Protein AF-E9IXX9-F1 (afdb_monomer)

Radius of gyration: 30.12 Å; Cα contacts (8 Å, |Δi|>4): 34; chains: 1; bounding box: 63×57×82 Å

Mean predicted aligned error: 17.31 Å

Foldseek 3Di:
DDDDDDPDPDPDDDDDDDDDDDDDDDDDDPDPPPPPPVVPPPPPPLVVLVVLLVVLVVVLVVLVVCQVPPPDDCPRDPVRVVVCVVVVVVSVVSVVLSVLSVVVSVCVVVVVDDPPDPPSVVVND

Nearest PDB structures (foldseek):
  5luf-assembly1_z  TM=9.118E-01  e=6.890E-06  Bos taurus
  1occ-assembly1_P  TM=9.118E-01  e=6.890E-06  Bos taurus
  8ugj-assembly1_4C  TM=9.096E-01  e=1.529E-05  Sus scrofa
  5j7y-assembly1_BC  TM=8.525E-01  e=5.732E-06  Ovis aries
  8iuj-assemb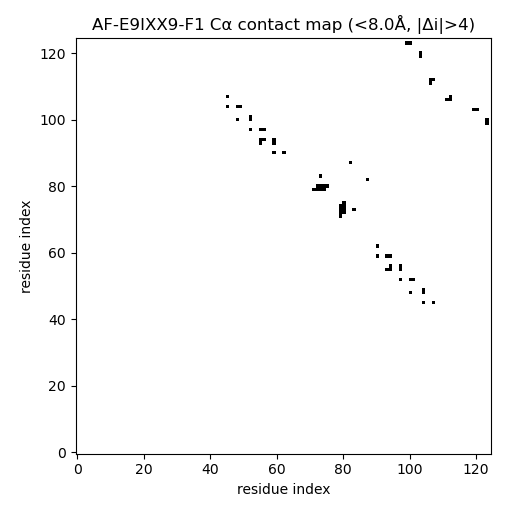ly1_4A  TM=8.558E-01  e=9.230E-02  Euglena gracilis

Secondary structure (DSSP, 8-state):
--------TT----------------------------TT--SHHHHHHHHHHHHHHHHHHHHHHHHHH-SS-TTS-HHHHHHHHHHHHHHHHHHHHHHHHHHHHHHHHTT---TT--HHHHTT-

Structure (mmCIF, N/CA/C/O backbone):
data_AF-E9IXX9-F1
#
_entry.id   AF-E9IXX9-F1
#
loop_
_atom_site.group_PDB
_atom_site.id
_atom_site.type_symbol
_atom_site.label_atom_id
_atom_site.label_alt_id
_atom_site.label_comp_id
_atom_site.label_asym_id
_atom_site.label_entity_id
_atom_site.label_seq_id
_atom_site.pdbx_PDB_ins_code
_atom_site.Cartn_x
_atom_site.Cartn_y
_atom_site.Cartn_z
_atom_site.occupancy
_atom_site.B_iso_or_equiv
_atom_site.auth_seq_id
_atom_site.auth_comp_id
_atom_site.auth_asym_id
_atom_site.auth_atom_id
_atom_site.pdbx_PDB_model_num
ATOM 1 N N . THR A 1 1 ? -45.492 49.764 41.442 1.00 34.75 1 THR A N 1
ATOM 2 C CA . THR A 1 1 ? -44.739 50.098 40.215 1.00 34.75 1 THR A CA 1
ATOM 3 C C . THR A 1 1 ? -43.993 48.858 39.768 1.00 34.75 1 THR A C 1
ATOM 5 O O . THR A 1 1 ? -43.481 48.141 40.615 1.00 34.75 1 THR A O 1
ATOM 8 N N . ILE A 1 2 ? -44.082 48.536 38.481 1.00 40.97 2 ILE A N 1
ATOM 9 C CA . ILE A 1 2 ? -43.736 47.249 37.852 1.00 40.97 2 ILE A CA 1
ATOM 10 C C . ILE A 1 2 ? -42.219 46.992 37.861 1.00 40.97 2 ILE A C 1
ATOM 12 O O . ILE A 1 2 ? -41.486 47.908 37.514 1.00 40.97 2 ILE A O 1
ATOM 16 N N . GLN A 1 3 ? -41.789 45.755 38.173 1.00 33.97 3 GLN A N 1
ATOM 17 C CA . GLN A 1 3 ? -40.822 44.944 37.391 1.00 33.97 3 GLN A CA 1
ATOM 18 C C . GLN A 1 3 ? -40.508 43.590 38.079 1.00 33.97 3 GLN A C 1
ATOM 20 O O . GLN A 1 3 ? -39.839 43.536 39.103 1.00 33.97 3 GLN A O 1
ATOM 25 N N . GLN A 1 4 ? -40.961 42.479 37.484 1.00 44.53 4 GLN A N 1
ATOM 26 C CA . GLN A 1 4 ? -40.180 41.222 37.412 1.00 44.53 4 GLN A CA 1
ATOM 27 C C . GLN A 1 4 ? -39.147 41.382 36.266 1.00 44.53 4 GLN A C 1
ATOM 29 O O . GLN A 1 4 ? -39.418 42.240 35.417 1.00 44.53 4 GLN A O 1
ATOM 34 N N . PRO A 1 5 ? -38.030 40.612 36.133 1.00 49.41 5 PRO A N 1
ATOM 35 C CA . PRO A 1 5 ? -37.847 39.171 36.436 1.00 49.41 5 PRO A CA 1
ATOM 36 C C . PRO A 1 5 ? -36.407 38.846 36.984 1.00 49.41 5 PRO A C 1
ATOM 38 O O . PRO A 1 5 ? -35.679 39.767 37.321 1.00 49.41 5 PRO A O 1
ATOM 41 N N . ASN A 1 6 ? -35.871 37.639 37.237 1.00 37.00 6 ASN A N 1
ATOM 42 C CA . ASN A 1 6 ? -35.725 36.410 36.445 1.00 37.00 6 ASN A CA 1
ATOM 43 C C . ASN A 1 6 ? -35.180 35.251 37.328 1.00 37.00 6 ASN A C 1
ATOM 45 O O . ASN A 1 6 ? -34.378 35.448 38.242 1.00 37.00 6 ASN A O 1
ATOM 49 N N . LEU A 1 7 ? -35.596 34.029 36.988 1.00 45.44 7 LEU A N 1
ATOM 50 C CA . LEU A 1 7 ? -35.372 32.736 37.654 1.00 45.44 7 LEU A CA 1
ATOM 51 C C . LEU A 1 7 ? -33.940 32.160 37.513 1.00 45.44 7 LEU A C 1
ATOM 53 O O . LEU A 1 7 ? -33.743 31.180 36.799 1.00 45.44 7 LEU A O 1
ATOM 57 N N . TYR A 1 8 ? -32.931 32.719 38.188 1.00 35.81 8 TYR A N 1
ATOM 58 C CA . TYR A 1 8 ? -31.561 32.157 38.132 1.00 35.81 8 TYR A CA 1
ATOM 59 C C . TYR A 1 8 ? -30.944 31.796 39.494 1.00 35.81 8 TYR A C 1
ATOM 61 O O . TYR A 1 8 ? -30.097 30.912 39.582 1.00 35.81 8 TYR A O 1
ATOM 69 N N . ASN A 1 9 ? -31.402 32.401 40.589 1.00 33.81 9 ASN A N 1
ATOM 70 C CA . ASN A 1 9 ? -30.674 32.346 41.864 1.00 33.81 9 ASN A CA 1
ATOM 71 C C . ASN A 1 9 ? -31.101 31.228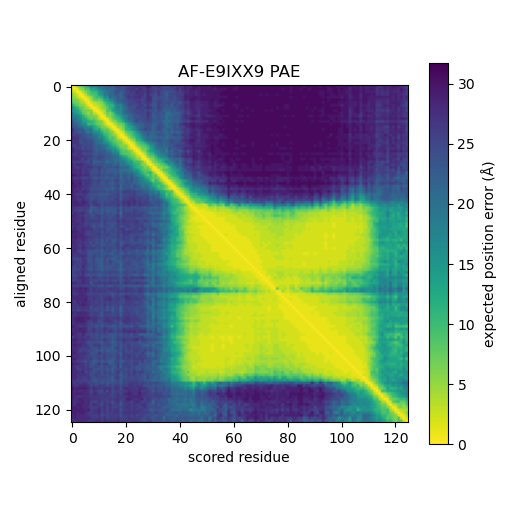 42.837 1.00 33.81 9 ASN A C 1
ATOM 73 O O . ASN A 1 9 ? -30.768 31.300 44.015 1.00 33.81 9 ASN A O 1
ATOM 77 N N . GLN A 1 10 ? -31.819 30.191 42.390 1.00 48.50 10 GLN A N 1
ATOM 78 C CA . GLN A 1 10 ? -32.361 29.151 43.290 1.00 48.50 10 GLN A CA 1
ATOM 79 C C . GLN A 1 10 ? -31.739 27.748 43.168 1.00 48.50 10 GLN A C 1
ATOM 81 O O . GLN A 1 10 ? -32.217 26.827 43.821 1.00 48.50 10 GLN A O 1
ATOM 86 N N . MET A 1 11 ? -30.658 27.551 42.405 1.00 48.88 11 MET A N 1
ATOM 87 C CA . MET A 1 11 ? -30.049 26.219 42.222 1.00 48.88 11 MET A CA 1
ATOM 88 C C . MET A 1 11 ? -28.586 26.121 42.683 1.00 48.88 11 MET A C 1
ATOM 90 O O . MET A 1 11 ? -27.713 25.761 41.899 1.00 48.88 11 MET A O 1
ATOM 94 N N . ILE A 1 12 ? -28.302 26.376 43.967 1.00 43.22 12 ILE A N 1
ATOM 95 C CA . ILE A 1 12 ? -27.054 25.898 44.596 1.00 43.22 12 ILE A CA 1
ATOM 96 C C . ILE A 1 12 ? -27.379 25.240 45.952 1.00 43.22 12 ILE A C 1
ATOM 98 O O . ILE A 1 12 ? -27.876 25.927 46.846 1.00 43.22 12 ILE A O 1
ATOM 102 N N . PRO A 1 13 ? -27.126 23.926 46.129 1.00 37.88 13 PRO A N 1
ATOM 103 C CA . PRO A 1 13 ? -27.402 23.229 47.378 1.00 37.88 13 PRO A CA 1
ATOM 104 C C . PRO A 1 13 ? -26.349 23.518 48.459 1.00 37.88 13 PRO A C 1
ATOM 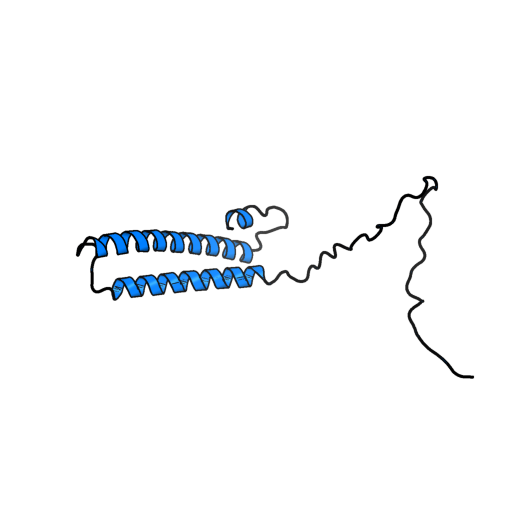106 O O . PRO A 1 13 ? -25.145 23.591 48.211 1.00 37.88 13 PRO A O 1
ATOM 109 N N . GLN A 1 14 ? -26.863 23.651 49.679 1.00 48.88 14 GLN A N 1
ATOM 110 C CA . GLN A 1 14 ? -26.166 23.794 50.953 1.00 48.88 14 GLN A CA 1
ATOM 111 C C . GLN A 1 14 ? -25.359 22.527 51.269 1.00 48.88 14 GLN A C 1
ATOM 113 O O . GLN A 1 14 ? -25.949 21.508 51.605 1.00 48.88 14 GLN A O 1
ATOM 118 N N . ASN A 1 15 ? -24.029 22.570 51.188 1.00 34.22 15 ASN A N 1
ATOM 119 C CA . ASN A 1 15 ? -23.185 21.662 51.970 1.00 34.22 15 ASN A CA 1
ATOM 120 C C . ASN A 1 15 ? -21.778 22.242 52.122 1.00 34.22 15 ASN A C 1
ATOM 122 O O . ASN A 1 15 ? -20.873 22.014 51.322 1.00 34.22 15 ASN A O 1
ATOM 126 N N . LYS A 1 16 ? -21.622 23.043 53.174 1.00 50.00 16 LYS A N 1
ATOM 127 C CA . LYS A 1 16 ? -20.370 23.656 53.603 1.00 50.00 16 LYS A CA 1
ATOM 128 C C . LYS A 1 16 ? -20.252 23.391 55.097 1.00 50.00 16 LYS A C 1
ATOM 130 O O . LYS A 1 16 ? -20.886 24.118 55.842 1.00 50.00 16 LYS A O 1
ATOM 135 N N . LEU A 1 17 ? -19.517 22.354 55.517 1.00 50.91 17 LEU A N 1
ATOM 136 C CA . LEU A 1 17 ? -19.014 22.186 56.897 1.00 50.91 17 LEU A CA 1
ATOM 137 C C . LEU A 1 17 ? -18.152 20.913 57.030 1.00 50.91 17 LEU A C 1
ATOM 139 O O . LEU A 1 17 ? -18.606 19.916 57.573 1.00 50.91 17 LEU A O 1
ATOM 143 N N . PHE A 1 18 ? -16.908 20.944 56.536 1.00 47.81 18 PHE A N 1
ATOM 144 C CA . PHE A 1 18 ? -15.771 20.282 57.204 1.00 47.81 18 PHE A CA 1
ATOM 145 C C . PHE A 1 18 ? -14.441 20.725 56.572 1.00 47.81 18 PHE A C 1
ATOM 147 O O . PHE A 1 18 ? -13.931 20.083 55.664 1.00 47.81 18 PHE A O 1
ATOM 154 N N . TYR A 1 19 ? -13.881 21.845 57.030 1.00 33.19 19 TYR A N 1
ATOM 155 C CA . TYR A 1 19 ? -12.454 22.146 56.867 1.00 33.19 19 TYR A CA 1
ATOM 156 C C . TYR A 1 19 ? -12.005 22.969 58.080 1.00 33.19 19 TYR A C 1
ATOM 158 O O . TYR A 1 19 ? -12.570 24.043 58.299 1.00 33.19 19 TYR A O 1
ATOM 166 N N . PRO A 1 20 ? -11.037 22.496 58.887 1.00 43.47 20 PRO A N 1
ATOM 167 C CA . PRO A 1 20 ? -10.455 23.318 59.929 1.00 43.47 20 PRO A CA 1
ATOM 168 C C . PRO A 1 20 ? -9.571 24.393 59.291 1.00 43.47 20 PRO A C 1
ATOM 170 O O . PRO A 1 20 ? -8.760 24.146 58.399 1.00 43.47 20 PRO A O 1
ATOM 173 N N . SER A 1 21 ? -9.796 25.610 59.757 1.00 54.62 21 SER A N 1
ATOM 174 C CA . SER A 1 21 ? -9.050 26.829 59.492 1.00 54.62 21 SER A CA 1
ATOM 175 C C . SER A 1 21 ? -7.608 26.728 59.991 1.00 54.62 21 SER A C 1
ATOM 177 O O . SER A 1 21 ? -7.405 26.293 61.123 1.00 54.62 21 SER A O 1
ATOM 179 N N . ASN A 1 22 ? -6.645 27.152 59.157 1.00 46.78 22 ASN A N 1
ATOM 180 C CA . ASN A 1 22 ? -5.549 28.091 59.481 1.00 46.78 22 ASN A CA 1
ATOM 181 C C . ASN A 1 22 ? -4.349 27.915 58.529 1.00 46.78 22 ASN A C 1
ATOM 183 O O . ASN A 1 22 ? -3.439 27.172 58.855 1.00 46.78 22 ASN A O 1
ATOM 187 N N . HIS A 1 23 ? -4.304 28.637 57.401 1.00 48.97 23 HIS A N 1
ATOM 188 C CA . HIS A 1 23 ? -3.046 29.110 56.791 1.00 48.97 23 HIS A CA 1
ATOM 189 C C . HIS A 1 23 ? -3.316 30.337 55.889 1.00 48.97 23 HIS A C 1
ATOM 191 O O . HIS A 1 23 ? -4.369 30.391 55.247 1.00 48.97 23 HIS A O 1
ATOM 197 N N . PRO A 1 24 ? -2.419 31.346 55.871 1.00 42.88 24 PRO A N 1
ATOM 198 C CA . PRO A 1 24 ? -2.662 32.638 55.237 1.00 42.88 24 PRO A CA 1
ATOM 199 C C . PRO A 1 24 ? -2.454 32.628 53.714 1.00 42.88 24 PRO A C 1
ATOM 201 O O . PRO A 1 24 ? -1.674 31.863 53.156 1.00 42.88 24 PRO A O 1
ATOM 204 N N . MET A 1 25 ? -3.194 33.537 53.082 1.00 52.12 25 MET A N 1
ATOM 205 C CA . MET A 1 25 ? -3.302 33.846 51.657 1.00 52.12 25 MET A CA 1
ATOM 206 C C . MET A 1 25 ? -1.965 34.047 50.924 1.00 52.12 25 MET A C 1
ATOM 208 O O . MET A 1 25 ? -1.229 34.976 51.240 1.00 52.12 25 MET A O 1
ATOM 212 N N . HIS A 1 26 ? -1.757 33.300 49.834 1.00 44.16 26 HIS A N 1
ATOM 213 C CA . HIS A 1 26 ? -0.948 33.737 48.691 1.00 44.16 26 HIS A CA 1
ATOM 214 C C . HIS A 1 26 ? -1.636 33.366 47.361 1.00 44.16 26 HIS A C 1
ATOM 216 O O . HIS A 1 26 ? -1.586 32.224 46.922 1.00 44.16 26 HIS A O 1
ATOM 222 N N . SER A 1 27 ? -2.196 34.393 46.706 1.00 41.78 27 SER A N 1
ATOM 223 C CA . SER A 1 27 ? -2.367 34.590 45.246 1.00 41.78 27 SER A CA 1
ATOM 224 C C . SER A 1 27 ? -3.249 33.647 44.385 1.00 41.78 27 SER A C 1
ATOM 226 O O . SER A 1 27 ? -3.441 32.475 44.695 1.00 41.78 27 SER A O 1
ATOM 228 N N . PRO A 1 28 ? -3.838 34.178 43.287 1.00 55.31 28 PRO A N 1
ATOM 229 C CA . PRO A 1 28 ? -5.114 33.723 42.743 1.00 55.31 28 PRO A CA 1
ATOM 230 C C . PRO A 1 28 ? -4.944 32.883 41.471 1.00 55.31 28 PRO A C 1
ATOM 232 O O . PRO A 1 28 ? -4.630 33.416 40.412 1.00 55.31 28 PRO A O 1
ATOM 235 N N . LEU A 1 29 ? -5.215 31.578 41.539 1.00 50.31 29 LEU A N 1
ATOM 236 C CA . LEU A 1 29 ? -5.518 30.782 40.340 1.00 50.31 29 LEU A CA 1
ATOM 237 C C . LEU A 1 29 ? -6.295 29.504 40.688 1.00 50.31 29 LEU A C 1
ATOM 239 O O . LEU A 1 29 ? -5.976 28.398 40.267 1.00 50.31 29 LEU A O 1
ATOM 243 N N . TYR A 1 30 ? -7.364 29.667 41.468 1.00 52.22 30 TYR A N 1
ATOM 244 C CA . TYR A 1 30 ? -8.403 28.651 41.613 1.00 52.22 30 TYR A CA 1
ATOM 245 C C . TYR A 1 30 ? -9.353 28.730 40.418 1.00 52.22 30 TYR A C 1
ATOM 247 O O . TYR A 1 30 ? -10.460 29.253 40.509 1.00 52.22 30 TYR A O 1
ATOM 255 N N . ILE A 1 31 ? -8.924 28.186 39.288 1.00 57.00 31 ILE A N 1
ATOM 256 C CA . ILE A 1 31 ? -9.865 27.572 38.359 1.00 57.00 31 ILE A CA 1
ATOM 257 C C . ILE A 1 31 ? -9.445 26.108 38.331 1.00 57.00 31 ILE A C 1
ATOM 259 O O . ILE A 1 31 ? -8.475 25.784 37.645 1.00 57.00 31 ILE A O 1
ATOM 263 N N . PRO A 1 32 ? -10.118 25.188 39.050 1.00 48.31 32 PRO A N 1
ATOM 264 C CA . PRO A 1 32 ? -10.102 23.812 38.608 1.00 48.31 32 PRO A CA 1
ATOM 265 C C . PRO A 1 32 ? -10.834 23.854 37.272 1.00 48.31 32 PRO A C 1
ATOM 267 O O . PRO A 1 32 ? -12.064 23.818 37.211 1.00 48.31 32 PRO A O 1
ATOM 270 N N . MET A 1 33 ? -10.071 24.067 36.197 1.00 45.03 33 MET A N 1
ATOM 271 C CA . MET A 1 33 ? -10.548 23.888 34.846 1.00 45.03 33 MET A CA 1
ATOM 272 C C . MET A 1 33 ? -11.022 22.457 34.851 1.00 45.03 33 MET A C 1
ATOM 274 O O . MET A 1 33 ? -10.222 21.526 34.910 1.00 45.03 33 MET A O 1
ATOM 278 N N . MET A 1 34 ? -12.344 22.326 34.912 1.00 48.12 34 MET A N 1
ATOM 279 C CA . MET A 1 34 ? -13.052 21.113 34.619 1.00 48.12 34 MET A CA 1
ATOM 280 C C . MET A 1 34 ? -12.384 20.550 33.373 1.00 48.12 34 MET A C 1
ATOM 282 O O . MET A 1 34 ? -12.688 20.955 32.248 1.00 48.12 34 MET A O 1
ATOM 286 N N . THR A 1 35 ? -11.517 19.564 33.562 1.00 48.91 35 THR A N 1
ATOM 287 C CA . THR A 1 35 ? -11.389 18.451 32.647 1.00 48.91 35 THR A CA 1
ATOM 288 C C . THR A 1 35 ? -12.762 17.797 32.651 1.00 48.91 35 THR A C 1
ATOM 290 O O . THR A 1 35 ? -12.996 16.735 33.221 1.00 48.91 35 THR A O 1
ATOM 293 N N . ARG A 1 36 ? -13.721 18.465 31.991 1.00 51.12 36 ARG A N 1
ATOM 294 C CA . ARG A 1 36 ? -14.812 17.789 31.328 1.00 51.12 36 ARG A CA 1
ATOM 295 C C . ARG A 1 36 ? -14.104 16.820 30.404 1.00 51.12 36 ARG A C 1
ATOM 297 O O . ARG A 1 36 ? -13.727 17.154 29.284 1.00 51.12 36 ARG A O 1
ATOM 304 N N . CYS A 1 37 ? -13.923 15.606 30.904 1.00 51.44 37 CYS A N 1
ATOM 305 C CA . CYS A 1 37 ? -13.952 14.423 30.085 1.00 51.44 37 CYS A CA 1
ATOM 306 C C . CYS A 1 37 ? -15.276 14.516 29.326 1.00 51.44 37 CYS A C 1
ATOM 308 O O . CYS A 1 37 ? -16.333 14.174 29.847 1.00 51.44 37 CYS A O 1
ATOM 310 N N . ASN A 1 38 ? -15.239 15.146 28.153 1.00 39.22 38 ASN A N 1
ATOM 311 C CA . ASN A 1 38 ? -16.350 15.179 27.233 1.00 39.22 38 ASN A CA 1
ATOM 312 C C . ASN A 1 38 ? -16.391 13.788 26.593 1.00 39.22 38 ASN A C 1
ATOM 314 O O . ASN A 1 38 ? -15.558 13.505 25.728 1.00 39.22 38 ASN A O 1
ATOM 318 N N . PRO A 1 39 ? -17.323 12.893 26.966 1.00 55.12 39 PRO A N 1
ATOM 319 C CA . PRO A 1 39 ? -17.307 11.532 26.449 1.00 55.12 39 PRO A CA 1
ATOM 320 C C . PRO A 1 39 ? -17.869 11.461 25.016 1.00 55.12 39 PRO A C 1
ATOM 322 O O . PRO A 1 39 ? -17.994 10.374 24.458 1.00 55.12 39 PRO A O 1
ATOM 325 N N . ARG A 1 40 ? -18.229 12.595 24.390 1.00 56.06 40 ARG A N 1
ATOM 326 C CA . ARG A 1 40 ? -19.022 12.651 23.148 1.00 56.06 40 ARG A CA 1
ATOM 327 C C . ARG A 1 40 ? -18.245 12.757 21.831 1.00 56.06 40 ARG A C 1
ATOM 329 O O . ARG A 1 40 ? -18.857 13.040 20.808 1.00 56.06 40 ARG A O 1
ATOM 336 N N . ILE A 1 41 ? -16.945 12.463 21.786 1.00 54.12 41 ILE A N 1
ATOM 337 C CA . ILE A 1 41 ? -16.193 12.424 20.510 1.00 54.12 41 ILE A CA 1
ATOM 338 C C . ILE A 1 41 ? -15.582 11.039 20.251 1.00 54.12 41 ILE A C 1
ATOM 340 O O . ILE A 1 41 ? -14.425 10.900 19.873 1.00 54.12 41 ILE A O 1
ATOM 344 N N . HIS A 1 42 ? -16.352 9.973 20.481 1.00 53.34 42 HIS A N 1
ATOM 345 C CA . HIS A 1 42 ? -15.871 8.590 20.328 1.00 53.34 42 HIS A CA 1
ATOM 346 C C . HIS A 1 42 ? -15.877 8.068 18.871 1.00 53.34 42 HIS A C 1
ATOM 348 O O . HIS A 1 42 ? -15.283 7.031 18.581 1.00 53.34 42 HIS A O 1
ATOM 354 N N . PHE A 1 43 ? -16.505 8.786 17.930 1.00 52.91 43 PHE A N 1
ATOM 355 C CA . PHE A 1 43 ? -16.705 8.332 16.544 1.00 52.91 43 PHE A CA 1
ATOM 356 C C . PHE A 1 43 ? -15.701 8.775 15.443 1.00 52.91 43 PHE A C 1
ATOM 358 O O . PHE A 1 43 ? -15.775 8.190 14.359 1.00 52.91 43 PHE A O 1
ATOM 365 N N . PRO A 1 44 ? -14.752 9.727 15.615 1.00 61.44 44 PRO A N 1
ATOM 366 C CA . PRO A 1 44 ? -13.927 10.192 14.492 1.00 61.44 44 PRO A CA 1
ATOM 367 C C . PRO A 1 44 ? -12.743 9.268 14.153 1.00 61.44 44 PRO A C 1
ATOM 369 O O . PRO A 1 44 ? -12.249 9.304 13.030 1.00 61.44 44 PRO A O 1
ATOM 372 N N . ARG A 1 45 ? -12.287 8.405 15.075 1.00 64.44 45 ARG A N 1
ATOM 373 C CA . ARG A 1 45 ? -11.098 7.555 14.845 1.00 64.44 45 ARG A CA 1
ATOM 374 C C . ARG A 1 45 ? -11.360 6.400 13.877 1.00 64.44 45 ARG A C 1
ATOM 376 O O . ARG A 1 45 ? -10.571 6.180 12.965 1.00 64.44 45 ARG A O 1
ATOM 383 N N . LYS A 1 46 ? -12.506 5.722 14.018 1.00 71.00 46 LYS A N 1
ATOM 384 C CA . LYS A 1 46 ? -12.911 4.622 13.122 1.00 71.00 46 LYS A CA 1
ATOM 385 C C . LYS A 1 46 ? -13.120 5.108 11.684 1.00 71.00 46 LYS A C 1
ATOM 387 O O . LYS A 1 46 ? -12.716 4.425 10.753 1.00 71.00 46 LYS A O 1
ATOM 392 N N . LYS A 1 47 ? -13.711 6.299 11.514 1.00 79.62 47 LYS A N 1
ATOM 393 C CA . LYS A 1 47 ? -13.967 6.906 10.197 1.00 79.62 47 LYS A CA 1
ATOM 394 C C . LYS A 1 47 ? -12.671 7.279 9.469 1.00 79.62 47 LYS A C 1
ATOM 396 O O . LYS A 1 47 ? -12.536 6.968 8.294 1.00 79.62 47 LYS A O 1
ATOM 401 N N . ARG A 1 48 ? -11.710 7.890 10.174 1.00 84.81 48 ARG A N 1
ATOM 402 C CA . ARG A 1 48 ? -10.400 8.251 9.605 1.00 84.81 48 ARG A CA 1
ATOM 403 C C . ARG A 1 48 ? -9.590 7.024 9.193 1.00 84.81 48 ARG A C 1
ATOM 405 O O . ARG A 1 48 ? -9.107 6.988 8.073 1.00 84.81 48 ARG A O 1
ATOM 412 N N . LEU A 1 49 ? -9.506 6.015 10.065 1.00 84.50 49 LEU A N 1
ATOM 413 C CA . LEU A 1 49 ? -8.786 4.774 9.764 1.00 84.50 49 LEU A CA 1
ATOM 414 C C . LEU A 1 49 ? -9.416 4.010 8.589 1.00 84.50 49 LEU A C 1
ATOM 416 O O . LEU A 1 49 ? -8.715 3.456 7.751 1.00 84.50 49 LEU A O 1
ATOM 420 N N . PHE A 1 50 ? -10.748 4.007 8.499 1.00 88.06 50 PHE A N 1
ATOM 421 C CA . PHE A 1 50 ? -11.435 3.424 7.351 1.00 88.06 50 PHE A CA 1
ATOM 422 C C . PHE A 1 50 ? -11.077 4.155 6.050 1.00 88.06 50 PHE A C 1
ATOM 424 O O . PHE A 1 50 ? -10.744 3.508 5.062 1.00 88.06 50 PHE A O 1
ATOM 431 N N . LEU A 1 51 ? -11.071 5.492 6.063 1.00 91.12 51 LEU A N 1
ATOM 432 C CA . LEU A 1 51 ? -10.701 6.292 4.895 1.00 91.12 51 LEU A CA 1
ATOM 433 C C . LEU A 1 51 ? -9.257 6.025 4.440 1.00 91.12 51 LEU A C 1
ATOM 435 O O . LEU A 1 51 ? -9.023 5.884 3.245 1.00 91.12 51 LEU A O 1
ATOM 439 N N . THR A 1 52 ? -8.300 5.910 5.369 1.00 92.69 52 THR A N 1
ATOM 440 C CA . THR A 1 52 ? -6.893 5.634 5.025 1.00 92.69 52 THR A CA 1
ATOM 441 C C . THR A 1 52 ? -6.703 4.254 4.401 1.00 92.69 52 THR A C 1
ATOM 443 O O . THR A 1 52 ? -5.903 4.113 3.484 1.00 92.69 52 THR A O 1
ATOM 446 N N . ILE A 1 53 ? -7.462 3.245 4.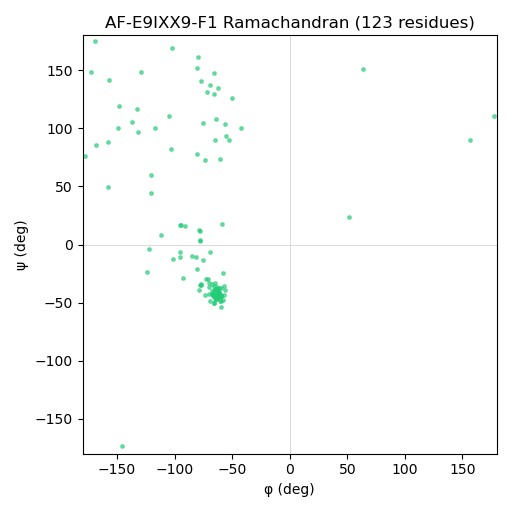847 1.00 93.81 53 ILE A N 1
ATOM 447 C CA . ILE A 1 53 ? -7.428 1.905 4.241 1.00 93.81 53 ILE A CA 1
ATOM 448 C C . ILE A 1 53 ? -7.951 1.959 2.802 1.00 93.81 53 ILE A C 1
ATOM 450 O O . ILE A 1 53 ? -7.299 1.439 1.902 1.00 93.81 53 ILE A O 1
ATOM 454 N N . ILE A 1 54 ? -9.091 2.622 2.570 1.00 95.12 54 ILE A N 1
ATOM 455 C CA . ILE A 1 54 ? -9.656 2.770 1.220 1.00 95.12 54 ILE A CA 1
ATOM 456 C C . ILE A 1 54 ? -8.679 3.501 0.296 1.00 95.12 54 ILE A C 1
ATOM 458 O O . ILE A 1 54 ? -8.459 3.057 -0.829 1.00 95.12 54 ILE A O 1
ATOM 462 N N . LEU A 1 55 ? -8.056 4.579 0.776 1.00 94.31 55 LEU A N 1
ATOM 463 C CA . LEU A 1 55 ? -7.097 5.340 -0.019 1.00 94.31 55 LEU A CA 1
ATOM 464 C C . LEU A 1 55 ? -5.845 4.521 -0.363 1.00 94.31 55 LEU A C 1
ATOM 466 O O . LEU A 1 55 ? -5.361 4.603 -1.486 1.00 94.31 55 LEU A O 1
ATOM 470 N N . GLY A 1 56 ? -5.345 3.697 0.561 1.00 95.00 56 GLY A N 1
ATOM 471 C CA . GLY A 1 56 ? -4.197 2.830 0.296 1.00 95.00 56 GLY A CA 1
ATOM 472 C C . GLY A 1 56 ? -4.505 1.682 -0.675 1.00 95.00 56 GLY A C 1
ATOM 473 O O . GLY A 1 56 ? -3.682 1.370 -1.536 1.00 95.00 56 GLY A O 1
ATOM 474 N N . ILE A 1 57 ? -5.710 1.102 -0.611 1.00 96.00 57 ILE A N 1
ATOM 475 C CA . ILE A 1 57 ? -6.176 0.132 -1.619 1.00 96.00 57 ILE A CA 1
ATOM 476 C C . ILE A 1 57 ? -6.271 0.813 -2.988 1.00 96.00 57 ILE A C 1
ATOM 478 O O . ILE A 1 57 ? -5.776 0.278 -3.975 1.00 96.00 57 ILE A O 1
ATOM 482 N N . TYR A 1 58 ? -6.856 2.012 -3.041 1.00 96.81 58 TYR A N 1
ATOM 483 C CA . TYR A 1 58 ? -6.977 2.787 -4.274 1.00 96.81 58 TYR A CA 1
ATOM 484 C C . TYR A 1 58 ? -5.610 3.120 -4.890 1.00 96.81 58 TYR A C 1
ATOM 486 O O . TYR A 1 58 ? -5.413 2.913 -6.084 1.00 96.81 58 TYR A O 1
ATOM 494 N N . PHE A 1 59 ? -4.643 3.552 -4.077 1.00 96.25 59 PHE A N 1
ATOM 495 C CA . PHE A 1 59 ? -3.272 3.792 -4.530 1.00 96.25 59 PHE A CA 1
ATOM 496 C C . PHE A 1 59 ? -2.626 2.525 -5.110 1.00 96.25 59 PHE A C 1
ATOM 498 O O . PHE A 1 59 ? -2.039 2.573 -6.185 1.00 96.25 59 PHE A O 1
ATOM 505 N N . THR A 1 60 ? -2.795 1.377 -4.449 1.00 96.69 60 THR A N 1
ATOM 506 C CA . THR A 1 60 ? -2.241 0.096 -4.925 1.00 96.69 60 THR A CA 1
ATOM 507 C C . THR A 1 60 ? -2.851 -0.326 -6.269 1.00 96.69 60 THR A C 1
ATOM 509 O O . THR A 1 60 ? -2.145 -0.851 -7.126 1.00 96.69 60 THR A O 1
ATOM 512 N N . LEU A 1 61 ? -4.146 -0.064 -6.489 1.00 96.81 61 LEU A N 1
ATOM 513 C CA . LEU A 1 61 ? -4.806 -0.327 -7.774 1.00 96.81 61 LEU A CA 1
ATOM 514 C C . LEU A 1 61 ? -4.278 0.578 -8.891 1.00 96.81 61 LEU A C 1
ATOM 516 O O . LEU A 1 61 ? -4.024 0.092 -9.989 1.00 96.81 61 LEU A O 1
ATOM 520 N N . LEU A 1 62 ? -4.087 1.872 -8.618 1.00 95.94 62 LEU A N 1
ATOM 521 C CA . LEU A 1 62 ? -3.491 2.791 -9.592 1.00 95.94 62 LEU A CA 1
ATOM 522 C C . LEU A 1 62 ? -2.055 2.386 -9.943 1.00 95.94 62 LEU A C 1
ATOM 524 O O . LEU A 1 62 ? -1.706 2.385 -11.120 1.00 95.94 62 LEU A O 1
ATOM 528 N N . GLN A 1 63 ? -1.262 1.974 -8.949 1.00 95.94 63 GLN A N 1
ATOM 529 C CA . GLN A 1 63 ? 0.102 1.487 -9.165 1.00 95.94 63 GLN A CA 1
ATOM 530 C C . GLN A 1 63 ? 0.127 0.230 -10.049 1.00 95.94 63 GLN A C 1
ATOM 532 O O . GLN A 1 63 ? 1.009 0.079 -10.890 1.00 95.94 63 GLN A O 1
ATOM 537 N N . LEU A 1 64 ? -0.857 -0.664 -9.895 1.00 95.81 64 LEU A N 1
ATOM 538 C CA . LEU A 1 64 ? -0.990 -1.849 -10.743 1.00 95.81 64 LEU A CA 1
ATOM 539 C C . LEU A 1 64 ? -1.349 -1.483 -12.190 1.00 95.81 64 LEU A C 1
ATOM 541 O O . LEU A 1 64 ? -0.785 -2.060 -13.115 1.00 95.81 64 LEU A O 1
ATOM 545 N N . ILE A 1 65 ? -2.267 -0.534 -12.389 1.00 97.12 65 ILE A N 1
ATOM 546 C CA . ILE A 1 65 ? -2.632 -0.056 -13.731 1.00 97.12 65 ILE A CA 1
ATOM 547 C C . ILE A 1 65 ? -1.415 0.577 -14.410 1.00 97.12 65 ILE A C 1
ATOM 549 O O . ILE A 1 65 ? -1.138 0.266 -15.564 1.00 97.12 65 ILE A O 1
ATOM 553 N N . GLU A 1 66 ? -0.647 1.395 -13.687 1.00 95.50 66 GLU A N 1
ATOM 554 C CA . GLU A 1 66 ? 0.595 1.983 -14.199 1.00 95.50 66 GLU A CA 1
ATOM 555 C C . GLU A 1 66 ? 1.588 0.908 -14.674 1.00 95.50 66 GLU A C 1
ATOM 557 O O . GLU A 1 6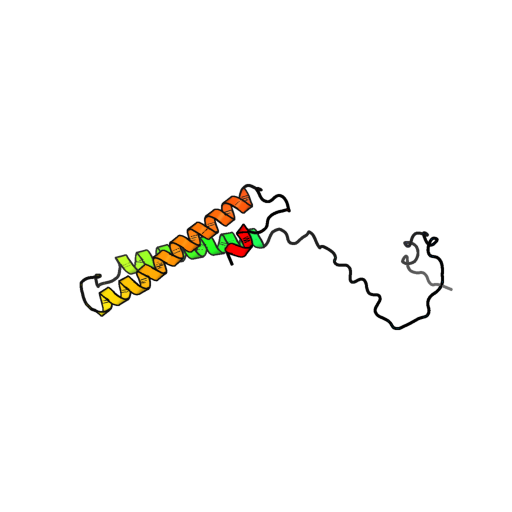6 ? 2.212 1.074 -15.716 1.00 95.50 66 GLU A O 1
ATOM 562 N N . TYR A 1 67 ? 1.696 -0.217 -13.961 1.00 94.31 67 TYR A N 1
ATOM 563 C CA . TYR A 1 67 ? 2.592 -1.319 -14.336 1.00 94.31 67 TYR A CA 1
ATOM 564 C C . TYR A 1 67 ? 2.116 -2.120 -15.551 1.00 94.31 67 TYR A C 1
ATOM 566 O O . TYR A 1 67 ? 2.943 -2.681 -16.264 1.00 94.31 67 TYR A O 1
ATOM 574 N N . ILE A 1 68 ? 0.804 -2.208 -15.783 1.00 95.25 68 ILE A N 1
ATOM 575 C CA . ILE A 1 68 ? 0.247 -2.914 -16.947 1.00 95.25 68 ILE A CA 1
ATOM 576 C C . ILE A 1 68 ? 0.355 -2.043 -18.205 1.00 95.25 68 ILE A C 1
ATOM 578 O O . ILE A 1 68 ? 0.662 -2.555 -19.277 1.00 95.25 68 ILE A O 1
ATOM 582 N N . GLU A 1 69 ? 0.128 -0.737 -18.069 1.00 95.56 69 GLU A N 1
ATOM 583 C CA . GLU A 1 69 ? 0.136 0.218 -19.184 1.00 95.56 69 GLU A CA 1
ATOM 584 C C . GLU A 1 69 ? 1.542 0.746 -19.528 1.00 95.56 69 GLU A C 1
ATOM 586 O O . GLU A 1 69 ? 1.717 1.422 -20.544 1.00 95.56 69 GLU A O 1
ATOM 591 N N . SER A 1 70 ? 2.564 0.476 -18.705 1.00 92.06 70 SER A N 1
ATOM 592 C CA . SER A 1 70 ? 3.913 0.980 -18.971 1.00 92.06 70 SER A CA 1
ATOM 593 C C . SER A 1 70 ? 4.496 0.357 -20.251 1.00 92.06 70 SER A C 1
ATOM 595 O O . SER A 1 70 ? 4.544 -0.870 -20.361 1.00 92.06 70 SER A O 1
ATOM 597 N N . PRO A 1 71 ? 5.030 1.159 -21.191 1.00 92.12 71 PRO A N 1
ATOM 598 C CA . PRO A 1 71 ? 5.561 0.658 -22.460 1.00 92.12 71 PRO A CA 1
ATOM 599 C C . PRO A 1 71 ? 6.958 0.032 -22.332 1.00 92.12 71 PRO A C 1
ATOM 601 O O . PRO A 1 71 ? 7.563 -0.311 -23.344 1.00 92.12 71 PRO A O 1
ATOM 604 N N . PHE A 1 72 ? 7.492 -0.064 -21.112 1.00 91.38 72 PHE A N 1
ATOM 605 C CA . PHE A 1 72 ? 8.813 -0.601 -20.821 1.00 91.38 72 PHE A CA 1
ATOM 606 C C . PHE A 1 72 ? 8.738 -1.660 -19.723 1.00 91.38 72 PHE A C 1
ATOM 608 O O . PHE A 1 72 ? 7.918 -1.589 -18.811 1.00 91.38 72 PHE A O 1
ATOM 615 N N . THR A 1 73 ? 9.630 -2.636 -19.797 1.00 90.75 73 THR A N 1
ATOM 616 C CA . THR A 1 73 ? 9.762 -3.729 -18.840 1.00 90.75 73 THR A CA 1
ATOM 617 C C . THR A 1 73 ? 10.938 -3.502 -17.891 1.00 90.75 73 THR A C 1
ATOM 619 O O . THR A 1 73 ? 11.796 -2.639 -18.101 1.00 90.75 73 THR A O 1
ATOM 622 N N . LEU A 1 74 ? 11.021 -4.323 -16.841 1.00 91.50 74 LEU A N 1
ATOM 623 C CA . LEU A 1 74 ? 12.144 -4.314 -15.899 1.00 91.50 74 LEU A CA 1
ATOM 624 C C . LEU A 1 74 ? 13.503 -4.568 -16.585 1.00 91.50 74 LEU A C 1
ATOM 626 O O . LEU A 1 74 ? 14.532 -4.136 -16.068 1.00 91.50 74 LEU A O 1
ATOM 630 N N . ALA A 1 75 ? 13.511 -5.232 -17.747 1.00 93.19 75 ALA A N 1
ATOM 631 C CA . ALA A 1 75 ? 14.720 -5.607 -18.478 1.00 93.19 75 ALA A CA 1
ATOM 632 C C . ALA A 1 75 ? 15.136 -4.613 -19.582 1.00 93.19 75 ALA A C 1
ATOM 634 O O . ALA A 1 75 ? 16.213 -4.779 -20.152 1.00 93.19 75 ALA A O 1
ATOM 635 N N . ASP A 1 76 ? 14.333 -3.588 -19.887 1.00 85.50 76 ASP A N 1
ATOM 636 C CA . ASP A 1 76 ? 14.531 -2.793 -21.111 1.00 85.50 76 ASP A CA 1
ATOM 637 C C . ASP A 1 76 ? 15.690 -1.789 -21.024 1.00 85.50 76 ASP A C 1
ATOM 639 O O . ASP A 1 76 ? 16.343 -1.504 -22.027 1.00 85.50 76 ASP A O 1
ATOM 643 N N . SER A 1 77 ? 15.952 -1.204 -19.849 1.00 90.38 77 SER A N 1
ATOM 644 C CA . SER A 1 77 ? 17.032 -0.222 -19.662 1.00 90.38 77 SER A CA 1
ATOM 645 C C . SER A 1 77 ? 17.301 0.090 -18.185 1.00 90.38 77 SER A C 1
ATOM 647 O O . SER A 1 77 ? 16.558 -0.325 -17.297 1.00 90.38 77 SER A O 1
ATOM 649 N N . ILE A 1 78 ? 18.339 0.895 -17.919 1.00 94.75 78 ILE A N 1
ATOM 650 C CA . ILE A 1 78 ? 18.641 1.446 -16.583 1.00 94.75 78 ILE A CA 1
ATOM 651 C C . ILE A 1 78 ? 17.451 2.249 -16.031 1.00 94.75 78 ILE A C 1
ATOM 653 O O . ILE A 1 78 ? 17.184 2.213 -14.831 1.00 94.75 78 ILE A O 1
ATOM 657 N N . TYR A 1 79 ? 16.719 2.953 -16.901 1.00 92.50 79 TYR A N 1
ATOM 658 C CA . TYR A 1 79 ? 15.526 3.694 -16.499 1.00 92.50 79 TYR A CA 1
ATOM 659 C C . TYR A 1 79 ? 14.416 2.746 -16.033 1.00 92.50 79 TYR A C 1
ATOM 661 O O . TYR A 1 79 ? 13.914 2.908 -14.923 1.00 92.50 79 TYR A O 1
ATOM 669 N N . GLY A 1 80 ? 14.095 1.724 -16.836 1.00 92.50 80 GLY A N 1
ATOM 670 C CA . GLY A 1 80 ? 13.067 0.736 -16.496 1.00 92.50 80 GLY A CA 1
ATOM 671 C C . GLY A 1 80 ? 13.391 -0.005 -15.198 1.00 92.50 80 GLY A C 1
ATOM 672 O O . GLY A 1 80 ? 12.570 -0.044 -14.283 1.00 92.50 80 GLY A O 1
ATOM 673 N N . SER A 1 81 ? 14.617 -0.512 -15.057 1.00 93.25 81 SER A N 1
ATOM 674 C CA . SER A 1 81 ? 15.031 -1.234 -13.849 1.00 93.25 81 SER A CA 1
ATOM 675 C C . SER A 1 81 ? 15.004 -0.354 -12.595 1.00 93.25 81 SER A C 1
ATOM 677 O O . SER A 1 81 ? 14.474 -0.773 -11.565 1.00 93.25 81 SER A O 1
ATOM 679 N N . THR A 1 82 ? 15.489 0.890 -12.674 1.00 94.69 82 THR A N 1
ATOM 680 C CA . THR A 1 82 ? 15.464 1.825 -11.535 1.00 94.69 82 THR A CA 1
ATOM 681 C C . THR A 1 82 ? 14.034 2.220 -11.166 1.00 94.69 82 THR A C 1
ATOM 683 O O . THR A 1 82 ? 13.697 2.254 -9.982 1.00 94.69 82 THR A O 1
ATOM 686 N N . PHE A 1 83 ? 13.178 2.469 -12.163 1.00 93.94 83 PHE A N 1
ATOM 687 C CA . PHE A 1 83 ? 11.770 2.804 -11.960 1.00 93.94 83 PHE A CA 1
ATOM 688 C C . PHE A 1 83 ? 11.029 1.685 -11.224 1.00 93.94 83 PHE A C 1
ATOM 690 O O . PHE A 1 83 ? 10.443 1.943 -10.171 1.00 93.94 83 PHE A O 1
ATOM 697 N N . PHE A 1 84 ? 11.096 0.444 -11.718 1.00 94.12 84 PHE A N 1
ATOM 698 C CA . PHE A 1 84 ? 10.386 -0.690 -11.117 1.00 94.12 84 PHE A CA 1
ATOM 699 C C . PHE A 1 84 ? 10.930 -1.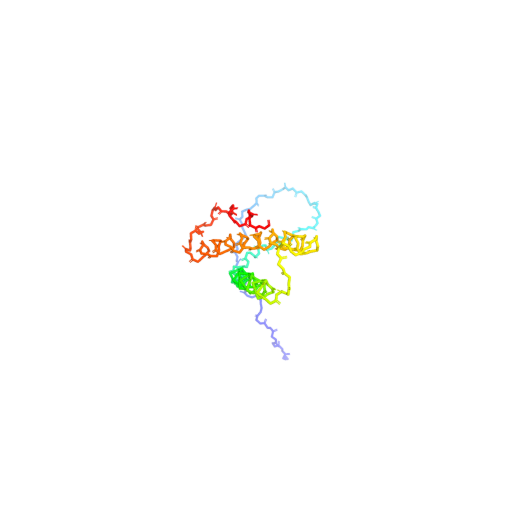078 -9.740 1.00 94.12 84 PHE A C 1
ATOM 701 O O . PHE A 1 84 ? 10.151 -1.463 -8.873 1.00 94.12 84 PHE A O 1
ATOM 708 N N . ILE A 1 85 ? 12.237 -0.946 -9.488 1.00 95.56 85 ILE A N 1
ATOM 709 C CA . ILE A 1 85 ? 12.798 -1.222 -8.156 1.00 95.56 85 ILE A CA 1
ATOM 710 C C . ILE A 1 85 ? 12.345 -0.163 -7.144 1.00 95.56 85 ILE A C 1
ATOM 712 O O . ILE A 1 85 ? 11.878 -0.513 -6.059 1.00 95.56 85 ILE A O 1
ATOM 716 N N . ALA A 1 86 ? 12.454 1.125 -7.484 1.00 95.69 86 ALA A N 1
ATOM 717 C CA . ALA A 1 86 ? 12.091 2.208 -6.571 1.00 95.69 86 ALA A CA 1
ATOM 718 C C . ALA A 1 86 ? 10.584 2.216 -6.270 1.00 95.69 86 ALA A C 1
ATOM 720 O O . ALA A 1 86 ? 10.176 2.224 -5.106 1.00 95.69 86 ALA A O 1
ATOM 721 N N . THR A 1 87 ? 9.755 2.167 -7.316 1.00 96.12 87 THR A N 1
ATOM 722 C CA . THR A 1 87 ? 8.292 2.152 -7.172 1.00 96.12 87 THR A CA 1
ATOM 723 C C . THR A 1 87 ? 7.798 0.826 -6.597 1.00 96.12 87 THR A C 1
ATOM 725 O O . THR A 1 87 ? 6.870 0.828 -5.795 1.00 96.12 87 THR A O 1
ATOM 728 N N . GLY A 1 88 ? 8.457 -0.294 -6.905 1.00 95.06 88 GLY A N 1
ATOM 729 C CA . GLY A 1 88 ? 8.086 -1.617 -6.404 1.00 95.06 88 GLY A CA 1
ATOM 730 C C . GLY A 1 88 ? 8.359 -1.774 -4.912 1.00 95.06 88 GLY A C 1
ATOM 731 O O . GLY A 1 88 ? 7.503 -2.266 -4.175 1.00 95.06 88 GLY A O 1
ATOM 732 N N . PHE A 1 89 ? 9.508 -1.291 -4.427 1.00 96.06 89 PHE A N 1
ATOM 733 C CA . PHE A 1 89 ? 9.796 -1.270 -2.992 1.00 96.06 89 PHE A CA 1
ATOM 734 C C . PHE A 1 89 ? 8.829 -0.353 -2.233 1.00 96.06 89 PHE A C 1
ATOM 736 O O . PHE A 1 89 ? 8.313 -0.725 -1.176 1.00 96.06 89 PHE A O 1
ATOM 743 N N . HIS A 1 90 ? 8.525 0.821 -2.792 1.00 95.44 90 HIS A N 1
ATOM 744 C CA . HIS A 1 90 ? 7.511 1.707 -2.231 1.00 95.44 90 HIS A CA 1
ATOM 745 C C . HIS A 1 90 ? 6.121 1.046 -2.210 1.00 95.44 90 HIS A C 1
ATOM 747 O O . HIS A 1 90 ? 5.444 1.065 -1.183 1.00 95.44 90 HIS A O 1
ATOM 753 N N . GLY A 1 91 ? 5.722 0.388 -3.301 1.00 95.44 91 GLY A N 1
ATOM 754 C CA . GLY A 1 91 ? 4.461 -0.344 -3.408 1.00 95.44 91 GLY A CA 1
ATOM 755 C C . GLY A 1 91 ? 4.342 -1.459 -2.369 1.00 95.44 91 GLY A C 1
ATOM 756 O O . GLY A 1 91 ? 3.318 -1.568 -1.694 1.00 95.44 91 GLY A O 1
ATOM 757 N N . LEU A 1 92 ? 5.415 -2.225 -2.148 1.00 95.69 92 LEU A N 1
ATOM 758 C CA . LEU A 1 92 ? 5.483 -3.224 -1.080 1.00 95.69 92 LEU A CA 1
ATOM 759 C C . LEU A 1 92 ? 5.250 -2.583 0.294 1.00 95.69 92 LEU A C 1
ATOM 761 O O . LEU A 1 92 ? 4.433 -3.082 1.071 1.00 95.69 92 LEU A 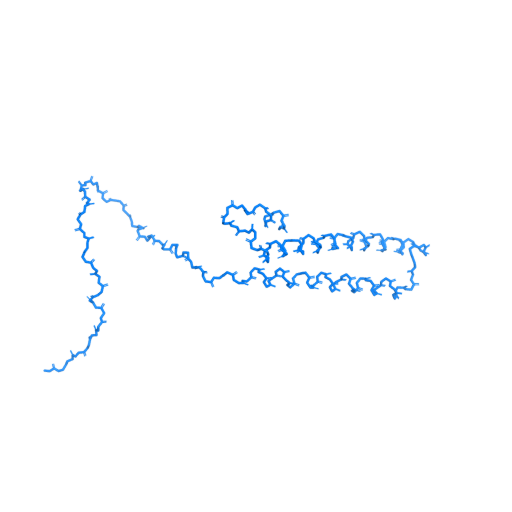O 1
ATOM 765 N N . HIS A 1 93 ? 5.926 -1.471 0.593 1.00 96.19 93 HIS A N 1
ATOM 766 C CA . HIS A 1 93 ? 5.743 -0.754 1.855 1.00 96.19 93 HIS A CA 1
ATOM 767 C C . HIS A 1 93 ? 4.280 -0.326 2.065 1.00 96.19 93 HIS A C 1
ATOM 769 O O . HIS A 1 93 ? 3.730 -0.525 3.151 1.00 96.19 93 HIS A O 1
ATOM 775 N N . VAL A 1 94 ? 3.617 0.188 1.024 1.00 96.31 94 VAL A N 1
ATOM 776 C CA . VAL A 1 94 ? 2.204 0.598 1.086 1.00 96.31 94 VAL A CA 1
ATOM 777 C C . VAL A 1 94 ? 1.266 -0.598 1.302 1.00 96.31 94 VAL A C 1
ATOM 779 O O . VAL A 1 94 ? 0.324 -0.499 2.094 1.00 96.31 94 VAL A O 1
ATOM 782 N N . ILE A 1 95 ? 1.527 -1.751 0.678 1.00 96.00 95 ILE A N 1
ATOM 783 C CA . ILE A 1 95 ? 0.736 -2.979 0.883 1.00 96.00 95 I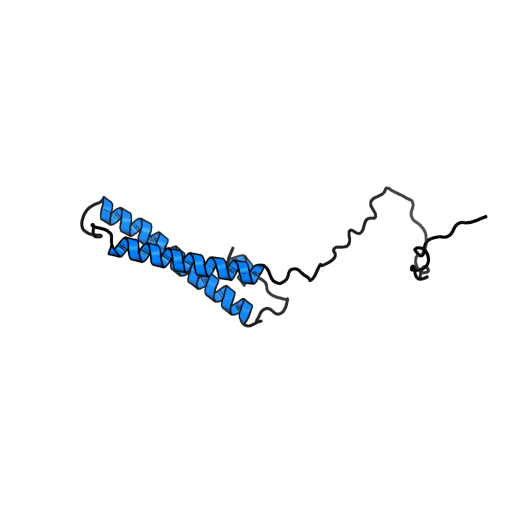LE A CA 1
ATOM 784 C C . ILE A 1 95 ? 0.863 -3.475 2.330 1.00 96.00 95 ILE A C 1
ATOM 786 O O . ILE A 1 95 ? -0.139 -3.763 2.986 1.00 96.00 95 ILE A O 1
ATOM 790 N N . ILE A 1 96 ? 2.081 -3.531 2.873 1.00 96.12 96 ILE A N 1
ATOM 791 C CA . ILE A 1 96 ? 2.287 -3.942 4.269 1.00 96.12 96 ILE A CA 1
ATOM 792 C C . ILE A 1 96 ? 1.627 -2.940 5.226 1.00 96.12 96 ILE A C 1
ATOM 794 O O . ILE A 1 96 ? 0.931 -3.345 6.159 1.00 96.12 96 ILE A O 1
ATOM 798 N N . GLY A 1 97 ? 1.780 -1.637 4.976 1.00 95.25 97 GLY A N 1
ATOM 799 C CA . GLY A 1 97 ? 1.162 -0.584 5.781 1.00 95.25 97 GLY A CA 1
ATOM 800 C C . GLY A 1 97 ? -0.368 -0.650 5.778 1.00 95.25 97 GLY A C 1
ATOM 801 O O . GLY A 1 97 ? -1.002 -0.542 6.828 1.00 95.25 97 GLY A O 1
ATOM 802 N N . THR A 1 98 ? -0.988 -0.897 4.623 1.00 94.62 98 THR A N 1
ATOM 803 C CA . THR A 1 98 ? -2.450 -1.043 4.514 1.00 94.62 98 THR A CA 1
ATOM 804 C C . THR A 1 98 ? -2.970 -2.299 5.203 1.00 94.62 98 THR A C 1
ATOM 806 O O . THR A 1 98 ? -3.987 -2.221 5.896 1.00 94.62 98 THR A O 1
ATOM 809 N N . LEU A 1 99 ? -2.265 -3.432 5.101 1.00 93.50 99 LEU A N 1
ATOM 810 C CA . LEU A 1 99 ? -2.587 -4.647 5.857 1.00 93.50 99 LEU A CA 1
ATOM 811 C C . LEU A 1 99 ? -2.502 -4.403 7.364 1.00 93.50 99 LEU A C 1
ATOM 813 O O . LEU A 1 99 ? -3.407 -4.776 8.111 1.00 93.50 99 LEU A O 1
ATOM 817 N N . PHE A 1 100 ? -1.457 -3.719 7.814 1.00 91.88 100 PHE A N 1
ATOM 818 C CA . PHE A 1 100 ? -1.298 -3.368 9.214 1.00 91.88 100 PHE A CA 1
ATOM 819 C C . PHE A 1 100 ? -2.456 -2.474 9.706 1.00 91.88 100 PHE A C 1
ATOM 821 O O . PHE A 1 100 ? -3.131 -2.827 10.678 1.00 91.88 100 PHE A O 1
ATOM 828 N N . LEU A 1 101 ? -2.811 -1.409 8.976 1.00 89.56 101 LEU A N 1
ATOM 829 C CA . LEU A 1 101 ? -3.975 -0.566 9.295 1.00 89.56 101 LEU A CA 1
ATOM 830 C C . LEU A 1 101 ? -5.296 -1.355 9.292 1.00 89.56 101 LEU A C 1
ATOM 832 O O . LEU A 1 101 ? -6.159 -1.120 10.145 1.00 89.56 101 LEU A O 1
ATOM 836 N N . LEU A 1 102 ? -5.455 -2.315 8.377 1.00 89.31 102 LEU A N 1
ATOM 837 C CA . LEU A 1 102 ? -6.618 -3.199 8.316 1.00 89.31 102 LEU A CA 1
ATOM 838 C C . LEU A 1 102 ? -6.726 -4.078 9.570 1.00 89.31 102 LEU A C 1
ATOM 840 O O . LEU A 1 102 ? -7.806 -4.164 10.161 1.00 89.31 102 LEU A O 1
ATOM 844 N N . THR A 1 103 ? -5.623 -4.671 10.038 1.00 86.25 103 THR A N 1
ATOM 845 C CA . THR A 1 103 ? -5.621 -5.443 11.295 1.00 86.25 103 THR A CA 1
ATOM 846 C C . THR A 1 103 ? -5.979 -4.569 12.501 1.00 86.25 103 THR A C 1
ATOM 848 O O . THR A 1 103 ? -6.793 -4.976 13.340 1.00 86.25 103 THR A O 1
ATOM 851 N N . CYS A 1 104 ? -5.478 -3.328 12.556 1.00 83.12 104 CYS A N 1
ATOM 852 C CA . CYS A 1 104 ? -5.855 -2.348 13.575 1.00 83.12 104 CYS A CA 1
ATOM 853 C C . CYS A 1 104 ? -7.358 -2.025 13.517 1.00 83.12 104 CYS A C 1
ATOM 855 O O . CYS A 1 104 ? -8.024 -1.962 14.554 1.00 83.12 104 CYS A O 1
ATOM 857 N N . PHE A 1 105 ? -7.930 -1.876 12.319 1.00 82.94 105 PHE A N 1
ATOM 858 C CA . PHE A 1 105 ? -9.356 -1.602 12.134 1.00 82.94 105 PHE A CA 1
ATOM 859 C C . PHE A 1 105 ? -10.245 -2.770 12.582 1.00 82.94 105 PHE A C 1
ATOM 861 O O . PHE A 1 105 ? -11.229 -2.552 13.297 1.00 82.94 105 PHE A O 1
ATOM 868 N N . ILE A 1 106 ? -9.881 -4.007 12.230 1.00 81.50 106 ILE A N 1
ATOM 869 C CA . ILE A 1 106 ? -10.591 -5.226 12.653 1.00 81.50 106 ILE A CA 1
ATOM 870 C C . ILE A 1 106 ? -10.558 -5.365 14.181 1.00 81.50 106 ILE A C 1
ATOM 872 O O . ILE A 1 106 ? -11.585 -5.658 14.804 1.00 81.50 106 ILE A O 1
ATOM 876 N N . ARG A 1 107 ? -9.418 -5.064 14.814 1.00 77.38 107 ARG A N 1
ATOM 877 C CA . ARG A 1 107 ? -9.268 -5.081 16.278 1.00 77.38 107 ARG A CA 1
ATOM 878 C C . ARG A 1 107 ? -10.148 -4.033 16.971 1.00 77.38 107 ARG A C 1
ATOM 880 O O . ARG A 1 107 ? -10.751 -4.322 18.002 1.00 77.38 107 ARG A O 1
ATOM 887 N N . ILE A 1 108 ? -10.294 -2.844 16.380 1.00 73.69 108 ILE A N 1
ATOM 888 C CA . ILE A 1 108 ? -11.200 -1.788 16.867 1.00 73.69 108 ILE A CA 1
ATOM 889 C C . ILE A 1 108 ? -12.685 -2.151 16.657 1.00 73.69 108 ILE A C 1
ATOM 891 O O . ILE A 1 108 ? -13.549 -1.699 17.421 1.00 73.69 108 ILE A O 1
ATOM 895 N N . LYS A 1 109 ? -13.016 -2.935 15.622 1.00 68.69 109 LYS A N 1
ATOM 896 C CA . LYS A 1 109 ? -14.385 -3.421 15.379 1.00 68.69 109 LYS A CA 1
ATOM 897 C C . LYS A 1 109 ? -14.790 -4.574 16.291 1.00 68.69 109 LYS A C 1
ATOM 899 O O . LYS A 1 109 ? -15.935 -4.596 16.721 1.00 68.69 109 LYS A O 1
ATOM 904 N N . SER A 1 110 ? -13.85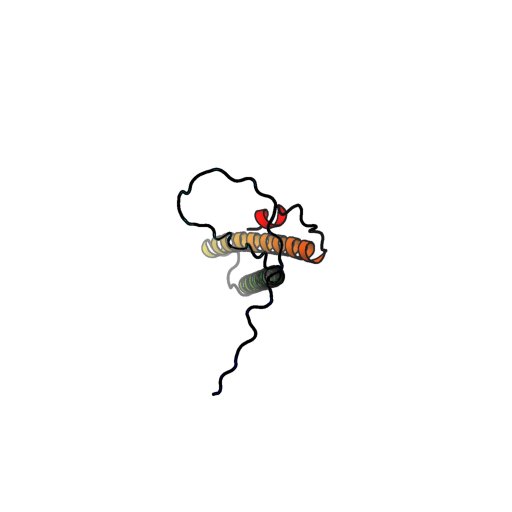9 -5.452 16.647 1.00 67.75 110 SER A N 1
ATOM 905 C CA . SER A 1 110 ? -14.117 -6.622 17.499 1.00 67.75 110 SER A CA 1
ATOM 906 C C . SER A 1 110 ? -14.211 -6.293 19.000 1.00 67.75 110 SER A C 1
ATOM 908 O O . SER A 1 110 ? -14.175 -7.195 19.826 1.00 67.75 110 SER A O 1
ATOM 910 N N . SER A 1 111 ? -14.305 -5.006 19.374 1.00 56.69 111 SER A N 1
ATOM 911 C CA . SER A 1 111 ? -14.444 -4.517 20.761 1.00 56.69 111 SER A CA 1
ATOM 912 C C . SER A 1 111 ? -13.413 -5.071 21.760 1.00 56.69 111 SER A C 1
ATOM 914 O O . SER A 1 111 ? -13.629 -5.029 22.966 1.00 56.69 111 SER A O 1
ATOM 916 N N . HIS A 1 112 ? -12.249 -5.513 21.278 1.00 49.22 112 HIS A N 1
ATOM 917 C CA . HIS A 1 112 ? -11.180 -6.098 22.096 1.00 49.22 112 HIS A CA 1
ATOM 918 C C . HIS A 1 112 ? -10.336 -5.050 22.853 1.00 49.22 112 HIS A C 1
ATOM 920 O O . HIS A 1 112 ? -9.282 -5.369 23.399 1.00 49.22 112 HIS A O 1
ATOM 926 N N . PHE A 1 113 ? -10.790 -3.794 22.882 1.00 49.56 113 PHE A N 1
ATOM 927 C CA . PHE A 1 113 ? -10.268 -2.737 23.742 1.00 49.56 113 PHE A CA 1
ATOM 928 C C . PHE A 1 113 ? -11.240 -2.528 24.906 1.00 49.56 113 PHE A C 1
ATOM 930 O O . PHE A 1 113 ? -12.070 -1.619 24.900 1.00 49.56 113 PHE A O 1
ATOM 937 N N . SER A 1 114 ? -11.115 -3.373 25.931 1.00 36.72 114 SER A N 1
ATOM 938 C CA . SER A 1 114 ? -11.381 -2.903 27.291 1.00 36.72 114 SER A CA 1
ATOM 939 C C . SER A 1 114 ? -10.304 -1.863 27.642 1.00 36.72 114 SER A C 1
ATOM 941 O O . SER A 1 114 ? -9.191 -1.942 27.122 1.00 36.72 114 SER A O 1
ATOM 943 N N . ARG A 1 115 ? -10.638 -0.858 28.459 1.00 47.88 115 ARG A N 1
ATOM 944 C CA . ARG A 1 115 ? -9.949 0.447 28.643 1.00 47.88 115 ARG A CA 1
ATOM 945 C C . ARG A 1 115 ? -8.468 0.431 29.105 1.00 47.88 115 ARG A C 1
ATOM 947 O O . ARG A 1 115 ? -7.998 1.452 29.591 1.00 47.88 115 ARG A O 1
ATOM 954 N N . LEU A 1 116 ? -7.729 -0.673 29.004 1.00 48.53 116 LEU A N 1
ATOM 955 C CA . LEU A 1 116 ? -6.499 -0.887 29.775 1.00 48.53 116 LEU A CA 1
ATOM 956 C C . LEU A 1 116 ? -5.204 -1.144 28.988 1.00 48.53 116 LEU A C 1
ATOM 958 O O . LEU A 1 116 ? -4.163 -1.184 29.627 1.00 48.53 116 LEU A O 1
ATOM 962 N N . HIS A 1 117 ? -5.186 -1.257 27.653 1.00 42.34 117 HIS A N 1
ATOM 963 C CA . HIS A 1 117 ? -3.898 -1.406 26.944 1.00 42.34 117 HIS A CA 1
ATOM 964 C C . HIS A 1 117 ? -3.906 -0.795 25.532 1.00 42.34 117 HIS A C 1
ATOM 966 O O . HIS A 1 117 ? -4.406 -1.384 24.575 1.00 42.34 117 HIS A O 1
ATOM 972 N N . HIS A 1 118 ? -3.340 0.408 25.402 1.00 51.53 118 HIS A N 1
ATOM 973 C CA . HIS A 1 118 ? -3.281 1.213 24.171 1.00 51.53 118 HIS A CA 1
ATOM 974 C C . HIS A 1 118 ? -2.021 0.976 23.311 1.00 51.53 118 HIS A C 1
ATOM 976 O O . HIS A 1 118 ? -1.757 1.746 22.395 1.00 51.53 118 HIS A O 1
ATOM 982 N N . PHE A 1 119 ? -1.268 -0.106 23.532 1.00 54.28 119 PHE A N 1
ATOM 983 C CA . PHE A 1 119 ? 0.027 -0.307 22.862 1.00 54.28 119 PHE A CA 1
ATOM 984 C C . PHE A 1 119 ? -0.074 -0.482 21.332 1.00 54.28 119 PHE A C 1
ATOM 986 O O . PHE A 1 119 ? 0.773 -0.016 20.579 1.00 54.28 119 PHE A O 1
ATOM 993 N N . GLY A 1 120 ? -1.154 -1.098 20.839 1.00 51.88 120 GLY A N 1
ATOM 994 C CA . GLY A 1 120 ? -1.334 -1.325 19.398 1.00 51.88 120 GLY A CA 1
ATOM 995 C C . GLY A 1 120 ? -1.723 -0.084 18.584 1.00 51.88 120 GLY A C 1
ATOM 996 O O . GLY A 1 120 ? -1.696 -0.144 17.361 1.00 51.88 120 GLY A O 1
ATOM 997 N N . PHE A 1 121 ? -2.132 1.014 19.234 1.00 50.50 121 PHE A N 1
ATOM 998 C CA . PHE A 1 121 ? -2.493 2.265 18.551 1.00 50.50 121 PHE A CA 1
ATOM 999 C C . PHE A 1 121 ? -1.304 3.233 18.451 1.00 50.50 121 PHE A C 1
ATOM 1001 O O . PHE A 1 121 ? -1.245 3.998 17.498 1.00 50.50 121 PHE A O 1
ATOM 1008 N N . GLU A 1 122 ? -0.356 3.179 19.393 1.00 44.12 122 GLU A N 1
ATOM 1009 C CA . GLU A 1 122 ? 0.902 3.943 19.326 1.00 44.12 122 GLU A CA 1
ATOM 1010 C C . GLU A 1 122 ? 1.926 3.313 18.379 1.00 44.12 122 GLU A C 1
ATOM 1012 O O . GLU A 1 122 ? 2.601 4.040 17.668 1.00 44.12 122 GLU A O 1
ATOM 1017 N N . ALA A 1 123 ? 1.988 1.981 18.277 1.00 49.88 123 ALA A N 1
ATOM 1018 C CA . ALA A 1 123 ? 2.884 1.303 17.331 1.00 49.88 123 ALA A CA 1
ATOM 1019 C C . ALA A 1 123 ? 2.489 1.482 15.847 1.00 49.88 123 ALA A C 1
ATOM 1021 O O . ALA A 1 123 ? 3.189 1.007 14.958 1.00 49.88 123 ALA A O 1
ATOM 1022 N N . ALA A 1 124 ? 1.334 2.101 15.593 1.00 47.84 124 ALA A N 1
ATOM 1023 C CA . ALA A 1 124 ? 0.757 2.289 14.270 1.00 47.84 124 ALA A CA 1
ATOM 1024 C C . ALA A 1 124 ? 0.958 3.686 13.673 1.00 47.84 124 ALA A C 1
ATOM 1026 O O . ALA A 1 124 ? 0.616 3.886 12.505 1.00 47.84 124 ALA A O 1
ATOM 1027 N N . ALA A 1 125 ? 1.399 4.639 14.497 1.00 49.34 125 ALA A N 1
ATOM 1028 C CA . ALA A 1 125 ? 1.564 6.044 14.149 1.00 49.34 125 ALA A CA 1
ATOM 1029 C C . ALA A 1 125 ? 3.008 6.360 13.753 1.00 49.34 125 ALA A C 1
ATOM 1031 O O . ALA A 1 125 ? 3.923 5.720 14.314 1.00 49.34 125 ALA A O 1
#

Solvent-accessible surface area (backbone atoms only — not comparable to full-atom values): 8355 Å² total; per-residue (Å²): 136,94,80,85,88,81,100,69,90,83,85,76,86,92,82,87,88,89,78,88,88,87,82,85,92,79,85,91,74,92,64,84,72,75,78,68,78,68,81,85,74,79,67,62,62,64,55,51,55,52,50,53,41,54,51,44,54,51,51,54,52,53,55,50,51,52,65,70,71,44,96,65,45,62,82,73,42,76,66,34,34,52,50,50,52,56,52,45,55,50,49,52,53,50,54,53,50,35,52,51,53,47,54,52,49,53,46,66,69,67,63,74,69,64,100,78,75,69,64,76,64,60,78,70,108

InterPro domains:
  IPR000298 Cytochrome c oxidase subunit III-like [PF00510] (48-124)
  IPR000298 Cytochrome c oxidase subunit III-like [PS50253] (49-125)
  IPR013833 Cytochrome c oxidase, subunit III, 4-helical bundle [G3DSA:1.20.120.80] (35-125)
  IPR024791 Cytochrome c oxidase subunit III [PTHR11403] (49-125)
  IPR033945 Cytochrome c oxidase subunit III domain [cd01665] (49-125)
  IPR035973 Cytochrome c oxidase subunit III-like superfamily [SSF81452] (46-125)

pLDDT: mean 70.2, std 22.91, range [33.19, 97.12]

Organism: Solenopsis invicta (NCBI:txid13686)

Sequence (125 aa):
TIQQPNLYNQMIPQNKLFYPSNHPMHSPLYIPMMTRCNPRIHFPRKKRLFLTIILGIYFTLLQLIEYIESPFTLADSIYGSTFFIATGFHGLHVIIGTLFLLTCFIRIKSSHFSRLHHFGFEAAA